Protein AF-A0A359LYT4-F1 (afdb_monomer_lite)

Foldseek 3Di:
DKDKAAADADPCDFQHHAADFDKWKKFWDAPVVVRGIWIWTPDGPPDGPQTEADDWHHVVTRHHIFMADDWDADPNGIIHPHRVVRRVVVCVPCPGDMDMDGGDDDDDDD

Sequence (110 aa):
MLYTCERPWRDNRPGDSCIPVGTYRVEPRRYNRGGYPAYEVTGVSGRSLILIHRGNVPTDIEGCILVGLSVGVLKGQLAVLESRPALEYLLAYFGSEPWELVIEEASAPA

Secondary structure (DSSP, 8-state):
--EEE-PPP-TT-TTTSPPPSEEEEEEEEEETTTTEEEEEEE--TT---EEEEE-SSGGGSSS-EEEESEEEEETTEEEEE-HHHHHHHHHHHHTTS-EEEEE---PPP-

Radius of gyration: 13.37 Å; chains: 1; bounding box: 31×32×32 Å

pLDDT: mean 94.34, std 8.46, range [44.03, 98.5]

Structure (mmCIF, N/CA/C/O backbone):
data_AF-A0A359LYT4-F1
#
_entry.id   AF-A0A359LYT4-F1
#
loop_
_atom_site.group_PDB
_atom_site.id
_atom_site.type_symbol
_atom_site.label_atom_id
_atom_site.label_alt_id
_atom_site.label_comp_id
_atom_site.label_asym_id
_atom_site.label_entity_id
_atom_site.label_seq_id
_atom_site.pdbx_PDB_ins_code
_atom_site.Cartn_x
_atom_site.Cartn_y
_atom_site.Cartn_z
_atom_site.occupancy
_atom_site.B_iso_or_equiv
_atom_site.auth_seq_id
_atom_site.auth_comp_id
_atom_site.auth_asym_id
_atom_site.auth_atom_id
_atom_site.pdbx_PDB_model_num
ATOM 1 N N . MET A 1 1 ? 7.549 -5.503 13.308 1.00 83.81 1 MET A N 1
ATOM 2 C CA . MET A 1 1 ? 6.312 -6.111 12.775 1.00 83.81 1 MET A CA 1
ATOM 3 C C . MET A 1 1 ? 5.705 -5.121 11.799 1.00 83.81 1 MET A C 1
ATOM 5 O O . MET A 1 1 ? 5.744 -3.935 12.103 1.00 83.81 1 MET A O 1
ATOM 9 N N . LEU A 1 2 ? 5.236 -5.574 10.638 1.00 94.69 2 LEU A N 1
ATOM 10 C CA . LEU A 1 2 ? 4.613 -4.727 9.620 1.00 94.69 2 LEU A CA 1
ATOM 11 C C . LEU A 1 2 ? 3.156 -5.165 9.465 1.00 94.69 2 LEU A C 1
ATOM 13 O O . LEU A 1 2 ? 2.883 -6.361 9.435 1.00 94.69 2 LEU A O 1
ATOM 17 N N . TYR A 1 3 ? 2.247 -4.203 9.388 1.00 96.88 3 TYR A N 1
ATOM 18 C CA . TYR A 1 3 ? 0.817 -4.437 9.222 1.00 96.88 3 TYR A CA 1
ATOM 19 C C . TYR A 1 3 ? 0.347 -3.860 7.897 1.00 96.88 3 TYR A C 1
ATOM 21 O O . TYR A 1 3 ? 0.916 -2.872 7.421 1.00 96.88 3 TYR A O 1
ATOM 29 N N . THR A 1 4 ? -0.718 -4.437 7.343 1.00 96.50 4 THR A N 1
ATOM 30 C CA . THR A 1 4 ? -1.373 -3.921 6.143 1.00 96.50 4 THR A CA 1
ATOM 31 C C . THR A 1 4 ? -2.785 -3.416 6.428 1.00 96.50 4 THR A C 1
ATOM 33 O O . THR A 1 4 ? -3.408 -3.764 7.432 1.00 96.50 4 THR A O 1
ATOM 36 N N . CYS A 1 5 ? -3.283 -2.541 5.558 1.00 96.38 5 CYS A N 1
ATOM 37 C CA . CYS A 1 5 ? -4.663 -2.071 5.576 1.00 96.38 5 CYS A CA 1
ATOM 38 C C . CYS A 1 5 ? -5.185 -1.955 4.144 1.00 96.38 5 CYS A C 1
ATOM 40 O O . CYS A 1 5 ? -4.571 -1.311 3.291 1.00 96.38 5 CYS A O 1
ATOM 42 N N . GLU A 1 6 ? -6.322 -2.587 3.882 1.00 95.81 6 GLU A N 1
ATOM 43 C CA . GLU A 1 6 ? -6.897 -2.739 2.548 1.00 95.81 6 GLU A CA 1
ATOM 44 C C . GLU A 1 6 ? -8.408 -2.518 2.594 1.00 95.81 6 GLU A C 1
ATOM 46 O O . GLU A 1 6 ? -9.026 -2.500 3.663 1.00 95.81 6 GLU A O 1
ATOM 51 N N . ARG A 1 7 ? -9.027 -2.364 1.419 1.00 95.25 7 ARG A N 1
ATOM 52 C CA . ARG A 1 7 ? -10.487 -2.457 1.322 1.00 95.25 7 ARG A CA 1
ATOM 53 C C . ARG A 1 7 ? -10.945 -3.891 1.611 1.00 95.25 7 ARG A C 1
ATOM 55 O O . ARG A 1 7 ? -10.212 -4.824 1.299 1.00 95.25 7 ARG A O 1
ATOM 62 N N . PRO A 1 8 ? -12.164 -4.084 2.142 1.00 94.31 8 PRO A N 1
ATOM 63 C CA . PRO A 1 8 ? -12.750 -5.413 2.268 1.00 94.31 8 PRO A CA 1
ATOM 64 C C . PRO A 1 8 ? -12.801 -6.151 0.926 1.00 94.31 8 PRO A C 1
ATOM 66 O O . PRO A 1 8 ? -12.875 -5.520 -0.133 1.00 94.31 8 PRO A O 1
ATOM 69 N N . TRP A 1 9 ? -12.839 -7.482 0.977 1.00 95.31 9 TRP A N 1
ATOM 70 C CA . TRP A 1 9 ? -13.090 -8.293 -0.209 1.00 95.31 9 TRP A CA 1
ATOM 71 C C . TRP A 1 9 ? -14.457 -7.962 -0.811 1.00 95.31 9 TRP A C 1
ATOM 73 O O . TRP A 1 9 ? -15.477 -7.940 -0.118 1.00 95.31 9 TRP A O 1
ATOM 83 N N . ARG A 1 10 ? -14.468 -7.681 -2.115 1.00 96.06 10 ARG A N 1
ATOM 84 C CA . ARG A 1 10 ? -15.661 -7.359 -2.907 1.00 96.06 10 ARG A CA 1
ATOM 85 C C . ARG A 1 10 ? -15.563 -7.982 -4.296 1.00 96.06 10 ARG A C 1
ATOM 87 O O . ARG A 1 10 ? -15.732 -7.280 -5.293 1.00 96.06 10 ARG A O 1
ATOM 94 N N . ASP A 1 11 ? -15.252 -9.276 -4.340 1.00 95.44 11 ASP A N 1
ATOM 95 C CA . ASP A 1 11 ? -15.187 -10.098 -5.558 1.00 95.44 11 ASP A CA 1
ATOM 96 C C . ASP A 1 11 ? -14.178 -9.583 -6.590 1.00 95.44 11 ASP A C 1
ATOM 98 O O . ASP A 1 11 ? -14.473 -9.460 -7.778 1.00 95.44 11 ASP A O 1
ATOM 102 N N . ASN A 1 12 ? -12.979 -9.220 -6.120 1.00 95.50 12 ASN A N 1
ATOM 103 C CA . ASN A 1 12 ? -11.905 -8.654 -6.941 1.00 95.50 12 ASN A CA 1
ATOM 104 C C . ASN A 1 12 ? -12.327 -7.418 -7.768 1.00 95.50 12 ASN A C 1
ATOM 106 O O . ASN A 1 12 ? -11.740 -7.115 -8.808 1.00 95.50 12 ASN A O 1
ATOM 110 N N . ARG A 1 13 ? -13.352 -6.678 -7.326 1.00 96.19 13 ARG A N 1
ATOM 111 C CA . ARG A 1 13 ? -13.848 -5.503 -8.048 1.00 96.19 13 ARG A CA 1
ATOM 112 C C . ARG A 1 13 ? -12.765 -4.418 -8.150 1.00 96.19 13 ARG A C 1
ATOM 114 O O . ARG A 1 13 ? -12.239 -3.989 -7.114 1.00 96.19 13 ARG A O 1
ATOM 121 N N . PRO A 1 14 ? -12.450 -3.929 -9.365 1.00 94.31 14 PRO A N 1
ATOM 122 C CA . PRO A 1 14 ? -11.478 -2.859 -9.555 1.00 94.31 14 PRO A CA 1
ATOM 123 C C . PRO A 1 14 ? -11.836 -1.615 -8.738 1.00 94.31 14 PRO A C 1
ATOM 125 O O . PRO A 1 14 ? -12.996 -1.210 -8.687 1.00 94.31 14 PRO A O 1
ATOM 128 N N . GLY A 1 15 ? -10.844 -1.017 -8.079 1.00 92.94 15 GLY A N 1
ATOM 129 C CA . GLY A 1 15 ? -11.024 0.208 -7.296 1.00 92.94 15 GLY A CA 1
ATOM 130 C C . GLY A 1 15 ? -11.679 0.031 -5.921 1.00 92.94 15 GLY A C 1
ATOM 131 O O . GLY A 1 15 ? -11.653 0.963 -5.120 1.00 92.94 15 GLY A O 1
ATOM 132 N N . ASP A 1 16 ? -12.260 -1.136 -5.623 1.00 94.06 16 ASP A N 1
ATOM 133 C CA . ASP A 1 16 ? -13.159 -1.290 -4.470 1.00 94.06 16 ASP A CA 1
ATOM 134 C C . ASP A 1 16 ? -12.920 -2.542 -3.611 1.00 94.06 16 ASP A C 1
ATOM 136 O O . ASP A 1 16 ? -13.542 -2.692 -2.566 1.00 94.06 16 ASP A O 1
ATOM 140 N N . SER A 1 17 ? -12.001 -3.419 -4.012 1.00 95.81 17 SER A N 1
ATOM 141 C 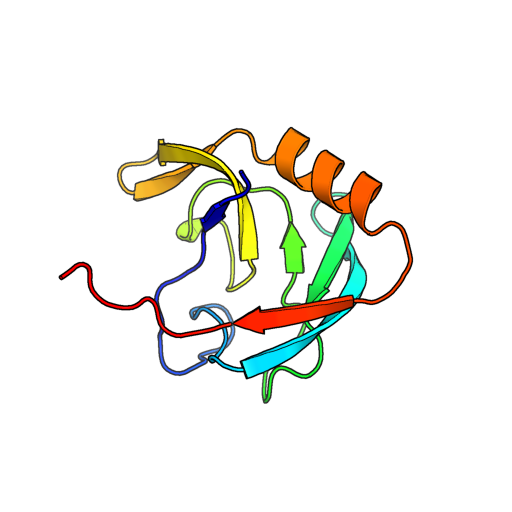CA . SER A 1 17 ? -11.689 -4.671 -3.311 1.00 95.81 17 SER A CA 1
ATOM 142 C C . SER A 1 17 ? -10.203 -4.759 -2.955 1.00 95.81 17 SER A C 1
ATOM 144 O O . SER A 1 17 ? -9.368 -4.235 -3.707 1.00 95.81 17 SER A O 1
ATOM 146 N N . CYS A 1 18 ? -9.855 -5.497 -1.895 1.00 96.44 18 CYS A N 1
ATOM 147 C CA . CYS A 1 18 ? -8.541 -6.154 -1.812 1.00 96.44 18 CYS A CA 1
ATOM 148 C C . CYS A 1 18 ? -8.361 -7.161 -2.966 1.00 96.44 18 CYS A C 1
ATOM 150 O O . CYS A 1 18 ? -9.308 -7.434 -3.722 1.00 96.44 18 CYS A O 1
ATOM 152 N N . ILE A 1 19 ? -7.139 -7.655 -3.160 1.00 97.06 19 ILE A N 1
ATOM 153 C CA . ILE A 1 19 ? -6.823 -8.624 -4.219 1.00 97.06 19 ILE A CA 1
ATOM 154 C C . ILE A 1 19 ? -7.015 -10.073 -3.734 1.00 97.06 19 ILE A C 1
ATOM 156 O O . ILE A 1 19 ? -7.042 -10.302 -2.527 1.00 97.06 19 ILE A O 1
ATOM 160 N N . PRO A 1 20 ? -7.202 -11.049 -4.643 1.00 96.62 20 PRO A N 1
ATOM 161 C CA . PRO A 1 20 ? -7.456 -12.437 -4.259 1.00 96.62 20 PRO A CA 1
ATOM 162 C C . PRO A 1 20 ? -6.268 -13.057 -3.521 1.00 96.62 20 PRO A C 1
ATOM 164 O O . PRO A 1 20 ? -5.124 -12.664 -3.754 1.00 96.62 20 PRO A O 1
ATOM 167 N N . VAL A 1 21 ? -6.527 -14.093 -2.722 1.00 96.75 21 VAL A N 1
ATOM 168 C CA . VAL A 1 21 ? -5.470 -14.979 -2.215 1.00 96.75 21 VAL A CA 1
ATOM 169 C C . VAL A 1 21 ? -4.650 -15.565 -3.365 1.00 96.75 21 VAL A C 1
ATOM 171 O O . VAL A 1 21 ? -5.168 -15.797 -4.462 1.00 96.75 21 VAL A O 1
ATOM 174 N N . GLY A 1 22 ? -3.367 -15.796 -3.120 1.00 96.94 22 GLY A N 1
ATOM 175 C CA . GLY A 1 22 ? -2.450 -16.319 -4.122 1.00 96.94 22 GLY A CA 1
ATOM 176 C C . GLY A 1 22 ? -1.049 -15.744 -4.010 1.00 96.94 22 GLY A C 1
ATOM 177 O O . GLY A 1 22 ? -0.714 -15.017 -3.075 1.00 96.94 22 GLY A O 1
ATOM 178 N N . THR A 1 23 ? -0.239 -16.086 -5.003 1.00 98.25 23 THR A N 1
ATOM 179 C CA . THR A 1 23 ? 1.166 -15.704 -5.083 1.00 98.25 23 THR A CA 1
ATOM 180 C C . THR A 1 23 ? 1.359 -14.715 -6.217 1.00 98.25 23 THR A C 1
ATOM 182 O O . THR A 1 23 ? 0.998 -14.991 -7.363 1.00 98.25 23 THR A O 1
ATOM 185 N N . TYR A 1 24 ? 1.946 -13.567 -5.902 1.00 98.25 24 TYR A N 1
ATOM 186 C CA . TYR A 1 24 ? 2.123 -12.468 -6.838 1.00 98.25 24 TYR A CA 1
ATOM 187 C C . TYR A 1 24 ? 3.569 -12.004 -6.879 1.00 98.25 24 TYR A C 1
ATOM 189 O O . TYR A 1 24 ? 4.279 -12.007 -5.874 1.00 98.25 24 TYR A O 1
ATOM 197 N N . ARG A 1 25 ? 3.985 -11.525 -8.050 1.00 98.12 25 ARG A N 1
ATOM 198 C CA . ARG A 1 25 ? 5.265 -10.845 -8.212 1.00 98.12 25 ARG A CA 1
ATOM 199 C C . ARG A 1 25 ? 5.111 -9.375 -7.859 1.00 98.12 25 ARG A C 1
ATOM 201 O O . ARG A 1 25 ? 4.217 -8.698 -8.373 1.00 98.12 25 ARG A O 1
ATOM 208 N N . VAL A 1 26 ? 6.019 -8.878 -7.036 1.00 98.50 26 VAL A N 1
ATOM 209 C CA . VAL A 1 26 ? 6.069 -7.483 -6.624 1.00 98.50 26 VAL A CA 1
ATOM 210 C C . VAL A 1 26 ? 7.296 -6.816 -7.217 1.00 98.50 26 VAL A C 1
ATOM 212 O O . VAL A 1 26 ? 8.405 -7.336 -7.117 1.00 98.50 26 VAL A O 1
ATOM 215 N N . GLU A 1 27 ? 7.091 -5.664 -7.848 1.00 98.19 27 GLU A N 1
ATOM 216 C CA . GLU A 1 27 ? 8.135 -4.939 -8.570 1.00 98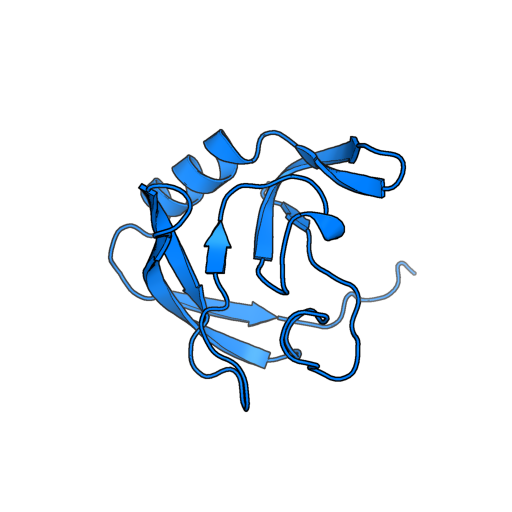.19 27 GLU A CA 1
ATOM 217 C C . GLU A 1 27 ? 8.275 -3.503 -8.047 1.00 98.19 27 GLU A C 1
ATOM 219 O O . GLU A 1 27 ? 7.275 -2.888 -7.655 1.00 98.19 27 GLU A O 1
ATOM 224 N N . PRO A 1 28 ? 9.492 -2.926 -8.028 1.00 97.50 28 PRO A N 1
ATOM 225 C CA . PRO A 1 28 ? 9.672 -1.519 -7.693 1.00 97.50 28 PRO A CA 1
ATOM 226 C C . PRO A 1 28 ? 8.887 -0.625 -8.650 1.00 97.50 28 PRO A C 1
ATOM 228 O O . PRO A 1 28 ? 8.955 -0.761 -9.872 1.00 97.50 28 PRO A O 1
ATOM 231 N N . ARG A 1 29 ? 8.169 0.348 -8.095 1.00 96.62 29 ARG A N 1
ATOM 232 C CA . ARG A 1 29 ? 7.344 1.277 -8.867 1.00 96.62 29 ARG A CA 1
ATOM 233 C C . ARG A 1 29 ? 7.439 2.677 -8.286 1.00 96.62 29 ARG A C 1
ATOM 235 O O . ARG A 1 29 ? 7.711 2.871 -7.109 1.00 96.62 29 ARG A O 1
ATOM 242 N N . ARG A 1 30 ? 7.161 3.700 -9.093 1.00 95.88 30 ARG A N 1
ATOM 243 C CA . ARG A 1 30 ? 6.919 5.051 -8.574 1.00 95.88 30 ARG A CA 1
ATOM 244 C C . ARG A 1 30 ? 5.427 5.278 -8.385 1.00 95.88 30 ARG A C 1
ATOM 246 O O . ARG A 1 30 ? 4.658 5.160 -9.339 1.00 95.88 30 ARG A O 1
ATOM 253 N N . TYR A 1 31 ? 5.017 5.685 -7.186 1.00 95.44 31 TYR A N 1
ATOM 254 C CA . TYR A 1 31 ? 3.661 6.172 -6.983 1.00 95.44 31 TYR A CA 1
ATOM 255 C C . TYR A 1 31 ? 3.553 7.617 -7.469 1.00 95.44 31 TYR A C 1
ATOM 257 O O . TYR A 1 31 ? 3.944 8.559 -6.778 1.00 95.44 31 TYR A O 1
ATOM 265 N N . ASN A 1 32 ? 3.023 7.800 -8.677 1.00 93.38 32 ASN A N 1
ATOM 266 C CA . ASN A 1 32 ? 3.028 9.096 -9.359 1.00 93.38 32 ASN A CA 1
ATOM 267 C C . ASN A 1 32 ? 2.237 10.183 -8.622 1.00 93.38 32 ASN A C 1
ATOM 269 O O . ASN A 1 32 ? 2.731 11.301 -8.505 1.00 93.38 32 ASN A O 1
ATOM 273 N N . ARG A 1 33 ? 1.059 9.856 -8.072 1.00 91.31 33 ARG A N 1
ATOM 274 C CA . ARG A 1 33 ? 0.230 10.818 -7.323 1.00 91.31 33 ARG A CA 1
ATOM 275 C C . ARG A 1 33 ? 0.910 11.294 -6.038 1.00 91.31 33 ARG A C 1
ATOM 277 O O . ARG A 1 33 ? 0.721 12.435 -5.638 1.00 91.31 33 ARG A O 1
ATOM 284 N N . GLY A 1 34 ? 1.690 10.426 -5.393 1.00 90.19 34 GLY A N 1
ATOM 285 C CA . GLY A 1 34 ? 2.420 10.758 -4.172 1.00 90.19 34 GLY A CA 1
ATOM 286 C C . GLY A 1 34 ? 3.828 11.308 -4.402 1.00 90.19 34 GLY A C 1
ATOM 287 O O . GLY A 1 34 ? 4.370 11.978 -3.528 1.00 90.19 34 GLY A O 1
ATOM 288 N N . GLY A 1 35 ? 4.426 11.025 -5.559 1.00 96.00 35 GLY A N 1
ATOM 289 C CA . GLY A 1 35 ? 5.758 11.487 -5.935 1.00 96.00 35 GLY A CA 1
ATOM 290 C C . GLY A 1 35 ? 6.922 10.706 -5.313 1.00 96.00 35 GLY A C 1
ATOM 291 O O . GLY A 1 35 ? 8.023 11.247 -5.253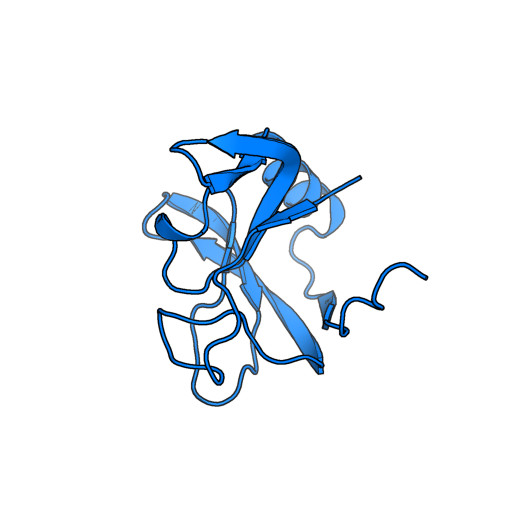 1.00 96.00 35 GLY A O 1
ATOM 292 N N . TYR A 1 36 ? 6.719 9.461 -4.868 1.00 96.69 36 TYR A N 1
ATOM 293 C CA . TYR A 1 36 ? 7.730 8.673 -4.142 1.00 96.69 36 TYR A CA 1
ATOM 294 C C . TYR A 1 36 ? 7.840 7.213 -4.629 1.00 96.69 36 TYR A C 1
ATOM 296 O O . TYR A 1 36 ? 6.908 6.722 -5.275 1.00 96.69 36 TYR A O 1
ATOM 304 N N . PRO A 1 37 ? 8.961 6.518 -4.339 1.00 97.62 37 PRO A N 1
ATOM 305 C CA . PRO A 1 37 ? 9.116 5.087 -4.606 1.00 97.62 37 PRO A CA 1
ATOM 306 C C . PRO A 1 37 ? 8.154 4.236 -3.774 1.00 97.62 37 PRO A C 1
ATOM 308 O O . PRO A 1 37 ? 7.901 4.521 -2.608 1.00 97.62 37 PRO A O 1
ATOM 311 N N . ALA A 1 38 ? 7.627 3.193 -4.386 1.00 97.69 38 ALA A N 1
ATOM 312 C CA . ALA A 1 38 ? 6.667 2.249 -3.841 1.00 97.69 38 ALA A CA 1
ATOM 313 C C . ALA A 1 38 ? 6.908 0.879 -4.499 1.00 97.69 38 ALA A C 1
ATOM 315 O O . ALA A 1 38 ? 7.879 0.697 -5.237 1.00 97.69 38 ALA A O 1
ATOM 316 N N . TYR A 1 39 ? 5.994 -0.058 -4.283 1.00 98.44 39 TYR A N 1
ATOM 317 C CA . TYR A 1 39 ? 5.970 -1.317 -5.019 1.00 98.44 39 TYR A CA 1
ATOM 318 C C . TYR A 1 39 ? 4.636 -1.506 -5.736 1.00 98.44 39 TYR A C 1
ATOM 320 O O . TYR A 1 39 ? 3.627 -0.939 -5.320 1.00 98.44 39 TYR A O 1
ATOM 328 N N . GLU A 1 40 ? 4.629 -2.289 -6.808 1.00 98.31 40 GLU A N 1
ATOM 329 C CA . GLU A 1 40 ? 3.431 -2.720 -7.527 1.00 98.31 40 GLU A CA 1
ATOM 330 C C . GLU A 1 40 ? 3.312 -4.241 -7.456 1.00 98.31 40 GLU A C 1
ATOM 332 O O . GLU A 1 40 ? 4.251 -4.956 -7.798 1.00 98.31 40 GLU A O 1
ATOM 337 N N . VAL A 1 41 ? 2.150 -4.729 -7.026 1.00 98.38 41 VAL A N 1
ATOM 338 C CA . VAL A 1 41 ? 1.761 -6.132 -7.144 1.00 98.38 41 VAL A CA 1
ATOM 339 C C . VAL A 1 41 ? 1.266 -6.358 -8.569 1.00 98.38 41 VAL A C 1
ATOM 341 O O . VAL A 1 41 ? 0.274 -5.768 -9.005 1.00 98.38 41 VAL A O 1
ATOM 344 N N . THR A 1 42 ? 1.972 -7.206 -9.305 1.00 97.69 42 THR A N 1
ATOM 345 C CA . THR A 1 42 ? 1.704 -7.501 -10.715 1.00 97.69 42 THR A CA 1
ATOM 346 C C . THR A 1 42 ? 1.025 -8.863 -10.874 1.00 97.69 42 THR A C 1
ATOM 348 O O . THR A 1 42 ? 1.043 -9.699 -9.971 1.00 97.69 42 THR A O 1
ATOM 351 N N . GLY A 1 43 ? 0.389 -9.091 -12.027 1.00 96.06 43 GLY A N 1
ATOM 352 C CA . GLY A 1 43 ? -0.262 -10.372 -12.333 1.00 96.06 43 GLY A CA 1
ATOM 353 C C . GLY A 1 43 ? -1.638 -10.579 -11.686 1.00 96.06 43 GLY A C 1
ATOM 354 O O . GLY A 1 43 ? -2.191 -11.671 -11.775 1.00 96.06 43 GLY A O 1
ATOM 355 N N . VAL A 1 44 ? -2.227 -9.548 -11.072 1.00 97.06 44 VAL A N 1
ATOM 356 C CA . VAL A 1 44 ? -3.597 -9.619 -10.544 1.00 97.06 44 VAL A CA 1
ATOM 357 C C . VAL A 1 44 ? -4.592 -9.624 -11.707 1.00 97.06 44 VAL A C 1
ATOM 359 O O . VAL A 1 44 ? -4.742 -8.631 -12.417 1.00 97.06 44 VAL A O 1
ATOM 362 N N . SER A 1 45 ? -5.290 -10.743 -11.915 1.00 96.19 45 SER A N 1
ATOM 363 C CA . SER A 1 45 ? -6.234 -10.887 -13.030 1.00 96.19 45 SER A CA 1
ATOM 364 C C . SER A 1 45 ? -7.295 -9.779 -13.028 1.00 96.19 45 SER A C 1
ATOM 366 O O . SER A 1 45 ? -7.947 -9.521 -12.012 1.00 96.19 45 SER A O 1
ATOM 368 N N . GLY A 1 46 ? -7.451 -9.105 -14.172 1.00 94.81 46 GLY A N 1
ATOM 369 C CA . GLY A 1 46 ? -8.417 -8.020 -14.363 1.00 94.81 46 GLY A CA 1
ATOM 370 C C . GLY A 1 46 ? -8.094 -6.714 -13.628 1.00 94.81 46 GLY A C 1
ATOM 371 O O . GLY A 1 46 ? -8.934 -5.813 -13.618 1.00 94.81 46 GLY A O 1
ATOM 372 N N . ARG A 1 47 ? -6.910 -6.584 -13.010 1.00 95.81 47 ARG A N 1
ATOM 373 C CA . ARG A 1 47 ? -6.503 -5.387 -12.262 1.00 95.81 47 ARG A CA 1
ATOM 374 C C . ARG A 1 47 ? -5.068 -4.977 -12.576 1.00 95.81 47 ARG A C 1
ATOM 376 O O . ARG A 1 47 ? -4.233 -5.773 -12.983 1.00 95.81 47 ARG A O 1
ATOM 383 N N . SER A 1 48 ? -4.787 -3.701 -12.372 1.00 93.94 48 SER A N 1
ATOM 384 C CA . SER A 1 48 ? -3.467 -3.094 -12.554 1.00 93.94 48 SER A CA 1
ATOM 385 C C . SER A 1 48 ? -3.250 -2.032 -11.487 1.00 93.94 48 SER A C 1
ATOM 387 O O . SER A 1 48 ? -4.226 -1.589 -10.876 1.00 93.94 48 SER A O 1
ATOM 389 N N . LEU A 1 49 ? -2.010 -1.562 -11.320 1.00 95.12 49 LEU A N 1
ATOM 390 C CA . LEU A 1 49 ? -1.687 -0.466 -10.402 1.00 95.12 49 LEU A CA 1
ATOM 391 C C . LEU A 1 49 ? -2.083 -0.772 -8.949 1.00 95.12 49 LEU A C 1
ATOM 393 O O . LEU A 1 49 ? -2.492 0.118 -8.205 1.00 95.12 49 LEU A O 1
ATOM 397 N N . ILE A 1 50 ? -1.950 -2.037 -8.544 1.00 97.69 50 ILE A N 1
ATOM 398 C CA . ILE A 1 50 ? -2.110 -2.446 -7.149 1.00 97.69 50 ILE A CA 1
ATOM 399 C C . ILE A 1 50 ? -0.813 -2.106 -6.430 1.00 97.69 50 ILE A C 1
ATOM 401 O O . ILE A 1 50 ? 0.165 -2.841 -6.505 1.00 97.69 50 ILE A O 1
ATOM 405 N N . LEU A 1 51 ? -0.773 -0.944 -5.787 1.00 97.88 51 LEU A N 1
ATOM 406 C CA . LEU A 1 51 ? 0.455 -0.445 -5.177 1.00 97.88 51 LEU A CA 1
ATOM 407 C C . LEU A 1 51 ? 0.542 -0.810 -3.697 1.00 97.88 51 LEU A C 1
ATOM 409 O O . LEU A 1 51 ? -0.452 -0.721 -2.983 1.00 97.88 51 LEU A O 1
ATOM 413 N N . ILE A 1 52 ? 1.749 -1.110 -3.223 1.00 98.19 52 ILE A N 1
ATOM 414 C CA . ILE A 1 52 ? 2.084 -1.140 -1.797 1.00 98.19 52 ILE A CA 1
ATOM 415 C C . ILE A 1 52 ? 2.688 0.216 -1.444 1.00 98.19 52 ILE A C 1
ATOM 417 O O . ILE A 1 52 ? 3.775 0.562 -1.916 1.00 98.19 52 ILE A O 1
ATOM 421 N N . HIS A 1 53 ? 1.973 1.022 -0.660 1.00 97.31 53 HIS A N 1
ATOM 422 C CA . HIS A 1 53 ? 2.395 2.391 -0.361 1.00 97.31 53 HIS A CA 1
ATOM 423 C C . HIS A 1 53 ? 1.925 2.882 1.011 1.00 97.31 53 HIS A C 1
ATOM 425 O O . HIS A 1 53 ? 1.159 2.233 1.717 1.00 97.31 53 HIS A O 1
ATOM 431 N N . ARG A 1 54 ? 2.391 4.071 1.407 1.00 96.94 54 ARG A N 1
ATOM 432 C CA . ARG A 1 54 ? 1.971 4.692 2.668 1.00 96.94 54 ARG A CA 1
ATOM 433 C C . ARG A 1 54 ? 0.548 5.254 2.574 1.00 96.94 54 ARG A C 1
ATOM 435 O O . ARG A 1 54 ? 0.183 5.874 1.574 1.00 96.94 54 ARG A O 1
ATOM 442 N N . GLY A 1 55 ? -0.207 5.101 3.655 1.00 95.50 55 GLY A N 1
ATOM 443 C CA . GLY A 1 55 ? -1.568 5.595 3.882 1.00 95.50 55 GLY A CA 1
ATOM 444 C C . GLY A 1 55 ? -2.091 5.013 5.196 1.00 95.50 55 GLY A C 1
ATOM 445 O O . GLY A 1 55 ? -1.365 4.256 5.835 1.00 95.50 55 GLY A O 1
ATOM 446 N N . ASN A 1 56 ? -3.297 5.383 5.633 1.00 96.56 56 ASN A N 1
ATOM 447 C CA . ASN A 1 56 ? -3.773 4.993 6.966 1.00 96.56 56 ASN A CA 1
ATOM 448 C C . ASN A 1 56 ? -5.092 4.216 6.973 1.00 96.56 56 ASN A C 1
ATOM 450 O O . ASN A 1 56 ? -5.184 3.248 7.719 1.00 96.56 56 ASN A O 1
ATOM 454 N N . VAL A 1 57 ? -6.095 4.612 6.180 1.00 96.69 57 VAL A N 1
ATOM 455 C CA . VAL A 1 57 ? -7.433 3.986 6.212 1.00 96.69 57 VAL A CA 1
ATOM 456 C C . VAL A 1 57 ? -7.856 3.411 4.854 1.00 96.69 57 VAL A C 1
ATOM 458 O O . VAL A 1 57 ? -7.467 3.963 3.820 1.00 96.69 57 VAL A O 1
ATOM 461 N N . PRO A 1 58 ? -8.719 2.374 4.822 1.00 93.31 58 PRO A N 1
ATOM 462 C CA . PRO A 1 58 ? -9.159 1.719 3.584 1.00 93.31 58 PRO A CA 1
ATOM 463 C C . PRO A 1 58 ? -9.858 2.648 2.588 1.00 93.31 58 PRO A C 1
ATOM 465 O O . PRO A 1 58 ? -9.795 2.447 1.377 1.00 93.31 58 PRO A O 1
ATOM 468 N N . THR A 1 59 ? -10.548 3.675 3.086 1.00 93.19 59 THR A N 1
ATOM 469 C CA . THR A 1 59 ? -11.275 4.631 2.241 1.00 93.19 59 THR A CA 1
ATOM 470 C C . THR A 1 59 ? -10.367 5.630 1.528 1.00 93.19 59 THR A C 1
ATOM 472 O O . THR A 1 59 ? -10.838 6.319 0.630 1.00 93.19 59 THR A O 1
ATOM 475 N N . ASP A 1 60 ? -9.085 5.722 1.899 1.00 87.88 60 ASP A N 1
ATOM 476 C CA . ASP A 1 60 ? -8.127 6.633 1.254 1.00 87.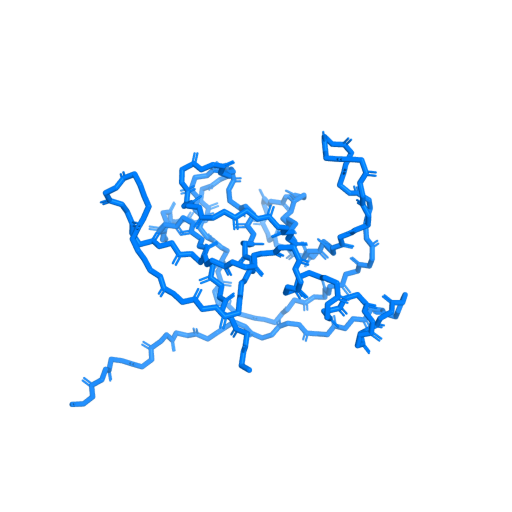88 60 ASP A CA 1
ATOM 477 C C . ASP A 1 60 ? -7.524 6.035 -0.039 1.00 87.88 60 ASP A C 1
ATOM 479 O O . ASP A 1 60 ? -6.777 6.712 -0.748 1.00 87.88 60 ASP A O 1
ATOM 483 N N . ILE A 1 61 ? -7.837 4.773 -0.353 1.00 91.38 61 ILE A N 1
ATOM 484 C CA . ILE A 1 61 ? -7.266 4.012 -1.472 1.00 91.38 61 ILE A CA 1
ATOM 485 C C . ILE A 1 61 ? -8.340 3.405 -2.365 1.00 91.38 61 ILE A C 1
ATOM 487 O O . ILE A 1 61 ? -9.469 3.185 -1.936 1.00 91.38 61 ILE A O 1
ATOM 491 N N . GLU A 1 62 ? -7.965 3.077 -3.598 1.00 92.38 62 GLU A N 1
ATOM 492 C CA . GLU A 1 62 ? -8.809 2.416 -4.602 1.00 92.38 62 GLU A CA 1
ATOM 493 C C . GLU A 1 62 ? -8.305 0.980 -4.848 1.00 92.38 62 GLU A C 1
ATOM 495 O O . GLU A 1 62 ? -8.041 0.551 -5.969 1.00 92.38 62 GLU A O 1
ATOM 500 N N . GLY A 1 63 ? -8.115 0.235 -3.751 1.00 91.38 63 GLY A N 1
ATOM 501 C CA . GLY A 1 63 ? -7.687 -1.167 -3.779 1.00 91.38 63 GLY A CA 1
ATOM 502 C C . GLY A 1 63 ? -6.173 -1.410 -3.830 1.00 91.38 63 GLY A C 1
ATOM 503 O O . GLY A 1 63 ? -5.754 -2.496 -4.213 1.00 91.38 63 GLY A O 1
ATOM 504 N N . CYS A 1 64 ? -5.373 -0.410 -3.453 1.00 96.75 64 CYS A N 1
ATOM 505 C CA . CYS A 1 64 ? -3.964 -0.577 -3.082 1.00 96.75 64 CYS A CA 1
ATOM 506 C C . CYS A 1 64 ? -3.814 -1.320 -1.740 1.00 96.75 64 CYS A C 1
ATOM 508 O O . CYS A 1 64 ? -4.794 -1.538 -1.032 1.00 96.75 64 CYS A O 1
ATOM 510 N N . ILE A 1 65 ? -2.573 -1.624 -1.358 1.00 97.69 65 ILE A N 1
ATOM 511 C CA . ILE A 1 65 ? -2.207 -2.191 -0.058 1.00 97.69 65 ILE A CA 1
ATOM 512 C C . ILE A 1 65 ? -1.471 -1.116 0.747 1.00 97.69 65 ILE A C 1
ATOM 514 O O . ILE A 1 65 ? -0.395 -0.651 0.360 1.00 97.69 65 ILE A O 1
ATOM 518 N N . LEU A 1 66 ? -2.056 -0.681 1.863 1.00 97.75 66 LEU A N 1
ATOM 519 C CA . LEU A 1 66 ? -1.402 0.257 2.775 1.00 97.75 66 LEU A CA 1
ATOM 520 C C . LEU A 1 66 ? -0.534 -0.493 3.771 1.00 97.75 66 LEU A C 1
ATOM 522 O O . LEU A 1 66 ? -0.888 -1.596 4.164 1.00 97.75 66 LEU A O 1
ATOM 526 N N . VAL A 1 67 ? 0.556 0.127 4.219 1.00 98.12 67 VAL A N 1
ATOM 527 C CA . VAL A 1 67 ? 1.468 -0.446 5.221 1.00 98.12 67 VAL A CA 1
ATOM 528 C C . VAL A 1 67 ? 1.630 0.469 6.429 1.00 98.12 67 VAL A C 1
ATOM 530 O O . VAL A 1 67 ? 1.579 1.691 6.285 1.00 98.12 67 VAL A O 1
ATOM 533 N N . GLY A 1 68 ? 1.863 -0.109 7.607 1.00 98.06 68 GLY A N 1
ATOM 534 C CA . GLY A 1 68 ? 2.182 0.616 8.840 1.00 98.06 68 GLY A CA 1
ATOM 535 C C . GLY A 1 68 ? 2.896 -0.239 9.884 1.00 98.06 68 GLY A C 1
ATOM 536 O O . GLY A 1 68 ? 3.006 -1.457 9.738 1.00 98.06 68 GLY A O 1
ATOM 537 N N . LEU A 1 69 ? 3.410 0.408 10.931 1.00 98.06 69 LEU A N 1
ATOM 538 C CA . LEU A 1 69 ? 4.144 -0.258 12.021 1.00 98.06 69 LEU A CA 1
ATOM 539 C C . LEU A 1 69 ? 3.272 -0.554 13.245 1.00 98.06 69 LEU A C 1
ATOM 541 O O . LEU A 1 69 ? 3.673 -1.319 14.120 1.00 98.06 69 LEU A O 1
ATOM 545 N N . SER A 1 70 ? 2.070 0.012 13.291 1.00 97.56 70 SER A N 1
ATOM 546 C CA . SER A 1 70 ? 1.091 -0.204 14.351 1.00 97.56 70 SER A CA 1
ATOM 547 C C . SER A 1 70 ? -0.334 -0.116 13.797 1.00 97.56 70 SER A C 1
ATOM 549 O O . SER A 1 70 ? -0.560 0.402 12.700 1.00 97.56 70 SER A O 1
ATOM 551 N N . VAL A 1 71 ? -1.299 -0.660 14.541 1.00 97.31 71 VAL A N 1
ATOM 552 C CA . VAL A 1 71 ? -2.731 -0.644 14.202 1.00 97.31 71 VAL A CA 1
ATOM 553 C C . VAL A 1 71 ? -3.453 0.293 15.163 1.00 97.31 71 VAL A C 1
ATOM 555 O O . VAL A 1 71 ? -3.120 0.363 16.345 1.00 97.31 71 VAL A O 1
ATOM 558 N N . GLY A 1 72 ? -4.452 1.011 14.667 1.00 96.69 72 GLY A N 1
ATOM 559 C CA . GLY A 1 72 ? -5.291 1.879 15.479 1.00 96.69 72 GLY A CA 1
ATOM 560 C C . GLY A 1 72 ? -6.632 2.158 14.818 1.00 96.69 72 GLY A C 1
ATOM 561 O O . GLY A 1 72 ? -7.062 1.446 13.912 1.00 96.69 72 GLY A O 1
ATOM 562 N N . VAL A 1 73 ? -7.291 3.220 15.276 1.00 97.31 73 VAL A N 1
ATOM 563 C CA . VAL A 1 73 ? -8.544 3.706 14.695 1.00 97.31 73 VAL A CA 1
ATOM 564 C C . VAL A 1 73 ? -8.354 5.150 14.251 1.00 97.31 73 VAL A C 1
ATOM 566 O O . VAL A 1 73 ? -7.939 5.998 15.039 1.00 97.31 73 VAL A O 1
ATOM 569 N N . LEU A 1 74 ? -8.675 5.442 12.992 1.00 96.38 74 LEU A N 1
ATOM 570 C CA . LEU A 1 74 ? -8.630 6.787 12.422 1.00 96.38 74 LEU A CA 1
ATOM 571 C C . LEU A 1 74 ? -9.906 7.025 11.612 1.00 96.38 74 LEU A C 1
ATOM 573 O O . LEU A 1 74 ? -10.353 6.141 10.890 1.00 96.38 74 LEU A O 1
ATOM 577 N N . LYS A 1 75 ? -10.523 8.207 11.740 1.00 93.88 75 LYS A N 1
ATOM 578 C CA . LYS A 1 75 ? -11.814 8.525 11.086 1.00 93.88 75 LYS A CA 1
ATOM 579 C C . LYS A 1 75 ? -12.909 7.466 11.361 1.00 93.88 75 LYS A C 1
ATOM 581 O O . LYS A 1 75 ? -13.730 7.190 10.491 1.00 93.88 75 LYS A O 1
ATOM 586 N N . GLY A 1 76 ? -12.893 6.842 12.545 1.00 95.25 76 GLY A N 1
ATOM 587 C CA . GLY A 1 76 ? -13.838 5.780 12.924 1.00 95.25 76 GLY A CA 1
ATOM 588 C C . GLY A 1 76 ? -13.628 4.432 12.221 1.00 95.25 76 GLY A C 1
ATOM 589 O O . GLY A 1 76 ? -14.509 3.582 12.279 1.00 95.25 76 GLY A O 1
ATOM 590 N N . GLN A 1 77 ? -12.489 4.228 11.556 1.00 95.38 77 GLN A N 1
ATOM 591 C CA . GLN A 1 77 ? -12.154 3.004 10.827 1.00 95.38 77 GLN A CA 1
ATOM 592 C C . GLN A 1 77 ? -10.886 2.371 11.394 1.00 95.38 77 GLN A C 1
ATOM 594 O O . GLN A 1 77 ? -10.000 3.091 11.858 1.00 95.38 77 GLN A O 1
ATOM 599 N N . LEU A 1 78 ? -10.777 1.041 11.305 1.00 95.50 78 LEU A N 1
ATOM 600 C CA . LEU A 1 78 ? -9.497 0.364 11.507 1.00 95.50 78 LEU A CA 1
ATOM 601 C C . LEU A 1 78 ? -8.466 0.940 10.536 1.00 95.50 78 LEU A C 1
ATOM 603 O O . LEU A 1 78 ? -8.748 1.147 9.354 1.00 95.50 78 LEU A O 1
ATOM 607 N N . ALA A 1 79 ? -7.289 1.227 11.069 1.00 97.44 79 ALA A N 1
ATOM 608 C CA . ALA A 1 79 ? -6.241 1.939 10.374 1.00 97.44 79 ALA A CA 1
ATOM 609 C C . ALA A 1 79 ? -4.884 1.325 10.692 1.00 97.44 79 ALA A C 1
ATOM 611 O O . ALA A 1 79 ? -4.650 0.840 11.801 1.00 97.44 79 ALA A O 1
ATOM 612 N N . VAL A 1 80 ? -3.961 1.444 9.748 1.00 97.88 80 VAL A N 1
ATOM 613 C CA . VAL A 1 80 ? -2.533 1.340 10.047 1.00 97.88 80 VAL A CA 1
ATOM 614 C C . VAL A 1 80 ? -1.981 2.725 10.356 1.00 97.88 80 VAL A C 1
ATOM 616 O O . VAL A 1 80 ? -2.390 3.727 9.766 1.00 97.88 80 VAL A O 1
ATOM 619 N N . LEU A 1 81 ? -1.055 2.802 11.302 1.00 97.56 81 LEU A N 1
ATOM 620 C CA . LEU A 1 81 ? -0.362 4.021 11.704 1.00 97.56 81 LEU A CA 1
ATOM 621 C C . LEU A 1 81 ? 1.122 3.910 11.338 1.00 97.56 81 LEU A C 1
ATOM 623 O O . LEU A 1 81 ? 1.609 2.844 10.962 1.00 97.56 81 LEU A O 1
ATOM 627 N N . GLU A 1 82 ? 1.841 5.033 11.402 1.00 97.69 82 GLU A N 1
ATOM 628 C CA . GLU A 1 82 ? 3.284 5.063 11.105 1.00 97.69 82 GLU A CA 1
ATOM 629 C C . GLU A 1 82 ? 3.610 4.525 9.694 1.00 97.69 82 GLU A C 1
ATOM 631 O O . GLU A 1 82 ? 4.573 3.798 9.462 1.00 97.69 82 GLU A O 1
ATOM 636 N N . SER A 1 83 ? 2.786 4.895 8.712 1.00 97.44 83 SER A N 1
ATOM 637 C CA . SER A 1 83 ? 2.853 4.333 7.358 1.00 97.44 83 SER A CA 1
ATOM 638 C C . SER A 1 83 ? 4.066 4.772 6.545 1.00 97.44 83 SER A C 1
ATOM 640 O O . SER A 1 83 ? 4.550 4.043 5.680 1.00 97.44 83 SER A O 1
ATOM 642 N N . ARG A 1 84 ? 4.595 5.967 6.825 1.00 97.75 84 ARG A N 1
ATOM 643 C CA . ARG A 1 84 ? 5.834 6.451 6.212 1.00 97.75 84 ARG A CA 1
ATOM 644 C C . ARG A 1 84 ? 7.054 5.613 6.626 1.00 97.75 84 ARG A C 1
ATOM 646 O O . ARG A 1 84 ? 7.676 5.072 5.714 1.00 97.75 84 ARG A O 1
ATOM 653 N N . PRO A 1 85 ? 7.387 5.462 7.924 1.00 98.12 85 PRO A N 1
ATOM 654 C CA . PRO A 1 85 ? 8.522 4.629 8.316 1.00 98.12 85 PRO A CA 1
ATOM 655 C C . PRO A 1 85 ? 8.319 3.150 7.946 1.00 98.12 85 PRO A C 1
ATOM 657 O O . PRO A 1 85 ? 9.293 2.481 7.622 1.00 98.12 85 PRO A O 1
ATOM 660 N N . ALA A 1 86 ? 7.078 2.647 7.889 1.00 98.31 86 ALA A N 1
ATOM 661 C CA . ALA A 1 86 ? 6.800 1.303 7.367 1.00 98.31 86 ALA A CA 1
ATOM 662 C C . ALA A 1 86 ? 7.203 1.134 5.893 1.00 98.31 86 ALA A C 1
ATOM 664 O O . ALA A 1 86 ? 7.847 0.149 5.532 1.00 98.31 86 ALA A O 1
ATOM 665 N N . LEU A 1 87 ? 6.854 2.100 5.036 1.00 98.00 87 LEU A N 1
ATOM 666 C CA . LEU A 1 87 ? 7.256 2.071 3.631 1.00 98.00 87 LEU A CA 1
ATOM 667 C C . LEU A 1 87 ? 8.773 2.238 3.472 1.00 98.00 87 LEU A C 1
ATOM 669 O O . LEU A 1 87 ? 9.377 1.540 2.666 1.00 98.00 87 LEU A O 1
ATOM 673 N N . GLU A 1 88 ?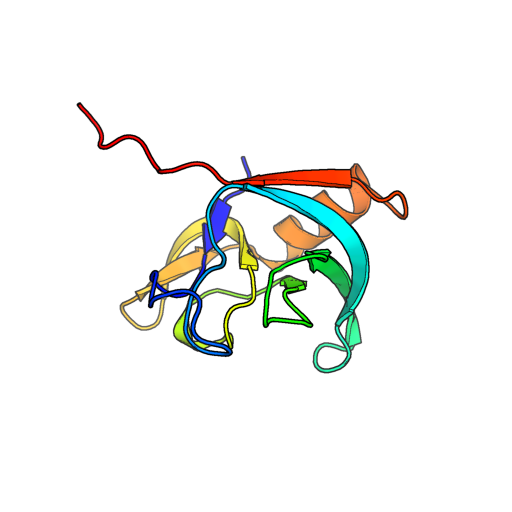 9.392 3.141 4.237 1.00 97.81 88 GLU A N 1
ATOM 674 C CA . GLU A 1 88 ? 10.849 3.337 4.227 1.00 97.81 88 GLU A CA 1
ATOM 675 C C . GLU A 1 88 ? 11.588 2.052 4.638 1.00 97.81 88 GLU A C 1
ATOM 677 O O . GLU A 1 88 ? 12.566 1.680 3.992 1.00 97.81 88 GLU A O 1
ATOM 682 N N . TYR A 1 89 ? 11.072 1.325 5.635 1.00 97.31 89 TYR A N 1
ATOM 683 C CA . TYR A 1 89 ? 11.584 0.012 6.028 1.00 97.31 89 TYR A CA 1
ATOM 684 C C . TYR A 1 89 ? 11.496 -1.014 4.889 1.00 97.31 89 TYR A C 1
ATOM 686 O O . TYR A 1 89 ? 12.494 -1.666 4.586 1.00 97.31 89 TYR A O 1
ATOM 694 N N . LEU A 1 90 ? 10.341 -1.133 4.220 1.00 96.69 90 LEU A N 1
ATOM 695 C CA . LEU A 1 90 ? 10.182 -2.051 3.083 1.00 96.69 90 LEU A CA 1
ATOM 696 C C . LEU A 1 90 ? 11.135 -1.722 1.929 1.00 96.69 90 LEU A C 1
ATOM 698 O O . LEU A 1 90 ? 11.770 -2.624 1.389 1.00 96.69 90 LEU A O 1
ATOM 702 N N . LEU A 1 91 ? 11.250 -0.438 1.576 1.00 97.25 91 LEU A N 1
ATOM 703 C CA . LEU A 1 91 ? 12.144 0.027 0.514 1.00 97.25 91 LEU A CA 1
ATOM 704 C C . LEU A 1 91 ? 13.611 -0.276 0.830 1.00 97.25 91 LEU A C 1
ATOM 706 O O . LEU A 1 91 ? 14.358 -0.669 -0.061 1.00 97.25 91 LEU A O 1
ATOM 710 N N . ALA A 1 92 ? 14.027 -0.111 2.087 1.00 97.19 92 ALA A N 1
ATOM 711 C CA . ALA A 1 92 ? 15.380 -0.443 2.519 1.00 97.19 92 ALA A CA 1
ATOM 712 C C . ALA A 1 92 ? 15.640 -1.959 2.534 1.00 97.19 92 ALA A C 1
ATOM 714 O O . ALA A 1 92 ? 16.761 -2.381 2.264 1.00 97.19 92 ALA A O 1
ATOM 715 N N . TYR A 1 93 ? 14.622 -2.765 2.849 1.00 96.31 93 TYR A N 1
ATOM 716 C CA . TYR A 1 93 ? 14.748 -4.217 2.960 1.00 96.31 93 TYR A CA 1
ATOM 717 C C . TYR A 1 93 ? 14.814 -4.917 1.596 1.00 96.31 93 TYR A C 1
ATOM 719 O O . TYR A 1 93 ? 15.716 -5.716 1.364 1.00 96.31 93 TYR A O 1
ATOM 727 N N . PHE A 1 94 ? 13.878 -4.615 0.690 1.00 96.44 94 PHE A N 1
ATOM 728 C CA . PHE A 1 94 ? 13.802 -5.265 -0.625 1.00 96.44 94 PHE A CA 1
ATOM 729 C C . PHE A 1 94 ? 14.568 -4.514 -1.722 1.00 96.44 94 PHE A C 1
ATOM 731 O O . PHE A 1 94 ? 14.979 -5.112 -2.716 1.00 96.44 94 PHE A O 1
ATOM 738 N N . GLY A 1 95 ? 14.773 -3.203 -1.567 1.00 96.25 95 GLY A N 1
ATOM 739 C CA . GLY A 1 95 ? 15.472 -2.393 -2.558 1.00 96.25 95 GLY A CA 1
ATOM 740 C C . GLY A 1 95 ? 14.779 -2.407 -3.923 1.00 96.25 95 GLY A C 1
ATOM 741 O O . GLY A 1 95 ? 13.558 -2.252 -4.025 1.00 96.25 95 GLY A O 1
ATOM 742 N N . SER A 1 96 ? 15.577 -2.559 -4.979 1.00 95.00 96 SER A N 1
ATOM 743 C CA . SER A 1 96 ? 15.135 -2.586 -6.378 1.00 95.00 96 SER A CA 1
ATOM 744 C C . SER A 1 96 ? 14.885 -3.989 -6.931 1.00 95.00 96 SER A C 1
ATOM 746 O O . SER A 1 96 ? 14.563 -4.118 -8.111 1.00 95.00 96 SER A O 1
ATOM 748 N N . GLU A 1 97 ? 15.052 -5.034 -6.126 1.00 94.31 97 GLU A N 1
ATOM 749 C CA . GLU A 1 97 ? 14.858 -6.397 -6.605 1.00 94.31 97 GLU A CA 1
ATOM 750 C C . GLU A 1 97 ? 13.379 -6.786 -6.524 1.00 94.31 97 GLU A C 1
ATOM 752 O O . GLU A 1 97 ? 12.723 -6.508 -5.516 1.00 94.31 97 GLU A O 1
ATOM 757 N N . PRO A 1 98 ? 12.822 -7.422 -7.566 1.00 96.56 98 PRO A N 1
ATOM 758 C CA . PRO A 1 98 ? 11.497 -8.013 -7.489 1.00 96.56 98 PRO A CA 1
ATOM 759 C C . PRO A 1 98 ? 11.438 -9.148 -6.467 1.00 96.56 98 PRO A C 1
ATOM 761 O O . PRO A 1 98 ? 12.382 -9.927 -6.329 1.00 96.56 98 PRO A O 1
ATOM 764 N N . TRP A 1 99 ? 10.299 -9.286 -5.800 1.00 97.94 99 TRP A N 1
ATOM 765 C CA . TRP A 1 99 ? 10.082 -10.293 -4.762 1.00 97.94 99 TRP A CA 1
ATOM 766 C C . TRP A 1 99 ? 8.686 -10.908 -4.863 1.00 97.94 99 TRP A C 1
ATOM 768 O O . TRP A 1 99 ? 7.860 -10.494 -5.678 1.00 97.94 99 TRP A O 1
ATOM 778 N N . GLU A 1 100 ? 8.445 -11.951 -4.076 1.00 97.94 100 GLU A N 1
ATOM 779 C CA . GLU A 1 100 ? 7.193 -12.700 -4.083 1.00 97.94 100 GLU A CA 1
ATOM 780 C C . GLU A 1 100 ? 6.325 -12.331 -2.875 1.00 97.94 100 GLU A C 1
ATOM 782 O O . GLU A 1 100 ? 6.791 -12.342 -1.735 1.00 97.94 100 GLU A O 1
ATOM 787 N N . LEU A 1 101 ? 5.061 -12.000 -3.135 1.00 97.31 101 LEU A N 1
ATOM 788 C CA . LEU A 1 101 ? 4.033 -11.771 -2.127 1.00 97.31 101 LEU A CA 1
ATOM 789 C C . LEU A 1 101 ? 3.076 -12.958 -2.112 1.00 9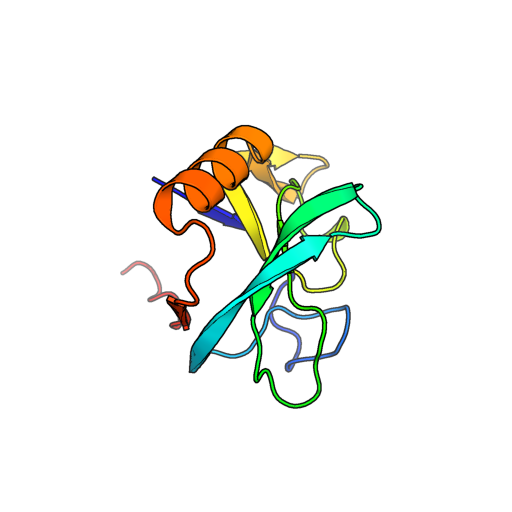7.31 101 LEU A C 1
ATOM 791 O O . LEU A 1 101 ? 2.423 -13.233 -3.118 1.00 97.31 101 LEU A O 1
ATOM 795 N N . VAL A 1 102 ? 2.951 -13.602 -0.957 1.00 97.06 102 VAL A N 1
ATOM 796 C CA . VAL A 1 102 ? 1.957 -14.649 -0.716 1.00 97.06 102 VAL A CA 1
ATOM 797 C C . VAL A 1 102 ? 0.827 -14.059 0.124 1.00 97.06 102 VAL A C 1
ATOM 799 O O . VAL A 1 102 ? 1.074 -13.499 1.192 1.00 97.06 102 VAL A O 1
ATOM 802 N N . ILE A 1 103 ? -0.404 -14.152 -0.379 1.00 95.56 103 ILE A N 1
ATOM 803 C CA . ILE A 1 103 ? -1.628 -13.743 0.315 1.00 95.56 103 ILE A CA 1
ATOM 804 C C . ILE A 1 103 ? -2.427 -14.995 0.643 1.00 95.56 103 ILE A C 1
ATOM 806 O O . ILE A 1 103 ? -2.809 -15.749 -0.254 1.00 95.56 103 ILE A O 1
ATOM 810 N N . GLU A 1 104 ? -2.708 -15.174 1.926 1.00 94.19 104 GLU A N 1
ATOM 811 C CA . GLU A 1 104 ? -3.430 -16.319 2.470 1.00 94.19 104 GLU A CA 1
ATOM 812 C C . GLU A 1 104 ? -4.688 -15.843 3.201 1.00 94.19 104 GLU A C 1
ATOM 814 O O . GLU A 1 104 ? -4.764 -14.701 3.662 1.00 94.19 104 GLU A O 1
ATOM 819 N N . GLU A 1 105 ? -5.680 -16.724 3.316 1.00 88.69 105 GLU A N 1
ATOM 820 C CA . GLU A 1 105 ? -6.836 -16.468 4.172 1.00 88.69 105 GLU A CA 1
ATOM 821 C C . GLU A 1 105 ? -6.380 -16.322 5.624 1.00 88.69 105 GLU A C 1
ATOM 823 O O . GLU A 1 105 ? -5.615 -17.141 6.142 1.00 88.69 105 GLU A O 1
ATOM 828 N N . ALA A 1 106 ? -6.893 -15.304 6.311 1.00 76.19 106 ALA A N 1
ATOM 829 C CA . ALA A 1 106 ? -6.696 -15.207 7.744 1.00 76.19 106 ALA A CA 1
ATOM 830 C C . ALA A 1 106 ? -7.427 -16.382 8.407 1.00 76.19 106 ALA A C 1
ATOM 832 O O . ALA A 1 106 ? -8.655 -16.472 8.357 1.00 76.19 106 ALA A O 1
ATOM 833 N N . SER A 1 107 ? -6.685 -17.285 9.048 1.00 70.00 107 SER A N 1
ATOM 834 C CA . SER A 1 107 ? -7.296 -18.288 9.914 1.00 70.00 107 SER A CA 1
ATOM 835 C C . SER A 1 107 ? -8.098 -17.561 10.992 1.00 70.00 107 SER A C 1
ATOM 837 O O . SER A 1 107 ? -7.541 -16.712 11.697 1.00 70.00 107 SER A O 1
ATOM 839 N N . ALA A 1 108 ? -9.389 -17.876 11.122 1.00 50.94 108 ALA A N 1
ATOM 840 C CA . ALA A 1 108 ? -10.181 -17.374 12.236 1.00 50.94 108 ALA A CA 1
ATOM 841 C C . ALA A 1 108 ? -9.438 -17.695 13.547 1.00 50.94 108 ALA A C 1
ATOM 843 O O . ALA A 1 108 ? -8.925 -18.812 13.680 1.00 50.94 108 ALA A O 1
ATOM 844 N N . PRO A 1 109 ? -9.326 -16.744 14.492 1.00 53.72 109 PRO A N 1
ATOM 845 C CA . PRO A 1 109 ? -8.788 -17.074 15.800 1.00 53.72 109 PRO A CA 1
ATOM 846 C C . PRO A 1 109 ? -9.653 -18.190 16.397 1.00 53.72 109 PRO A C 1
ATOM 848 O O . PRO A 1 109 ? -10.882 -18.089 16.379 1.00 53.72 109 PRO A O 1
ATOM 851 N N . ALA A 1 110 ? -8.995 -19.268 16.829 1.00 44.03 110 ALA A N 1
ATOM 852 C CA . ALA A 1 110 ? -9.629 -20.386 17.523 1.00 44.03 110 ALA A CA 1
ATOM 853 C C . ALA A 1 110 ? -10.292 -19.937 18.833 1.00 44.03 110 ALA A C 1
ATOM 855 O O . ALA A 1 110 ? -9.775 -18.980 19.460 1.00 44.03 110 ALA A O 1
#